Protein AF-A0A1I5C0X3-F1 (afdb_monomer_lite)

Foldseek 3Di:
DQDALVVLQVLLVVLQVQLVVLLVVCVVVPCLQNLVSNVSNLSSLLSNLSSQLRVCVVVVPVVSVLVSVLVNLCVVLACCQQSVLVSVLSPDPDPVVNVVSVVSNVVSNVRSCVPSVCVNPPVPPD

Sequence (126 aa):
MCFSAAASFTVSATLVPLGLYTIARVRRVNPAWLGFAAFPLAFGVQQALEGVVWLGLEGGNDTAVCIASCGFLFFSHLLWLTWVPVAVWMVEPEPARKRVIGIMTAIGCVYGLSVFLPSFLIRDWL

pLDDT: mean 93.92, std 8.51, range [45.0, 98.56]

Organism: NCBI:txid1005928

Structure (mmCIF, N/CA/C/O backbone):
data_AF-A0A1I5C0X3-F1
#
_entry.id   AF-A0A1I5C0X3-F1
#
loop_
_atom_site.group_PDB
_atom_site.id
_atom_site.type_symbol
_atom_site.label_atom_id
_atom_site.label_alt_id
_atom_site.label_comp_id
_atom_site.label_asym_id
_atom_site.label_entity_id
_atom_site.label_seq_id
_atom_site.pdbx_PDB_ins_code
_atom_site.Cartn_x
_atom_site.Cartn_y
_atom_site.Cartn_z
_atom_site.occupancy
_atom_site.B_iso_or_equiv
_atom_site.auth_seq_id
_atom_site.auth_comp_id
_atom_site.auth_asym_id
_atom_site.auth_atom_id
_atom_site.pdbx_PDB_model_num
ATOM 1 N N . MET A 1 1 ? -8.623 -1.874 -12.831 1.00 45.00 1 MET A N 1
ATOM 2 C CA . MET A 1 1 ? -8.952 -1.293 -14.146 1.00 45.00 1 MET A CA 1
ATOM 3 C C . MET A 1 1 ? -7.624 -0.907 -14.755 1.00 45.00 1 MET A C 1
ATOM 5 O O . MET A 1 1 ? -7.007 -0.018 -14.187 1.00 45.00 1 MET A O 1
ATOM 9 N N . CYS A 1 2 ? -7.170 -1.597 -15.799 1.00 69.44 2 CYS A N 1
ATOM 10 C CA . CYS A 1 2 ? -5.913 -1.260 -16.461 1.00 69.44 2 CYS A CA 1
ATOM 11 C C . CYS A 1 2 ? -6.231 -0.711 -17.851 1.00 69.44 2 CYS A C 1
ATOM 13 O O . CYS A 1 2 ? -6.835 -1.428 -18.646 1.00 69.44 2 CYS A O 1
ATOM 15 N N . PHE A 1 3 ? -5.921 0.564 -18.104 1.00 71.12 3 PHE A N 1
ATOM 16 C CA . PHE A 1 3 ? -6.380 1.270 -19.311 1.00 71.12 3 PHE A CA 1
ATOM 17 C C . PHE A 1 3 ? -5.232 1.704 -20.224 1.00 71.12 3 PHE A C 1
ATOM 19 O O . PHE A 1 3 ? -5.204 1.323 -21.387 1.00 71.12 3 PHE A O 1
ATOM 26 N N . SER A 1 4 ? -4.328 2.552 -19.728 1.00 91.75 4 SER A N 1
ATOM 27 C CA . SER A 1 4 ? -3.196 3.101 -20.487 1.00 91.75 4 SER A CA 1
ATOM 28 C C . SER A 1 4 ? -2.219 3.809 -19.549 1.00 91.75 4 SER A C 1
ATOM 30 O O . SER A 1 4 ? -2.624 4.260 -18.473 1.00 91.75 4 SER A O 1
ATOM 32 N N . ALA A 1 5 ? -0.973 4.012 -19.992 1.00 93.38 5 ALA A N 1
ATOM 33 C CA . ALA A 1 5 ? 0.033 4.767 -19.241 1.00 93.38 5 ALA A CA 1
ATOM 34 C C . ALA A 1 5 ? -0.478 6.155 -18.808 1.00 93.38 5 ALA A C 1
ATOM 36 O O . ALA A 1 5 ? -0.371 6.529 -17.639 1.00 93.38 5 ALA A O 1
ATOM 37 N N . ALA A 1 6 ? -1.087 6.906 -19.732 1.00 94.94 6 ALA A N 1
ATOM 38 C CA . ALA A 1 6 ? -1.588 8.255 -19.468 1.00 94.94 6 ALA A CA 1
ATOM 39 C C . ALA A 1 6 ? -2.677 8.274 -18.383 1.00 94.94 6 ALA A C 1
ATOM 41 O O . ALA A 1 6 ? -2.652 9.128 -17.492 1.00 94.94 6 ALA A O 1
ATOM 42 N N . ALA A 1 7 ? -3.608 7.317 -18.423 1.00 94.62 7 ALA A N 1
ATOM 43 C CA . ALA A 1 7 ? -4.646 7.192 -17.407 1.00 94.62 7 ALA A CA 1
ATOM 44 C C . ALA A 1 7 ? -4.041 6.852 -16.036 1.00 94.62 7 ALA A C 1
ATOM 46 O O . ALA A 1 7 ? -4.339 7.534 -15.053 1.00 94.62 7 ALA A O 1
ATOM 47 N N . SER A 1 8 ? -3.139 5.869 -15.975 1.00 95.94 8 SER A N 1
ATOM 48 C CA . SER A 1 8 ? -2.500 5.439 -14.728 1.00 95.94 8 SER A CA 1
ATOM 49 C C . SER A 1 8 ? -1.678 6.562 -14.079 1.00 95.94 8 SER A C 1
ATOM 51 O O . SER A 1 8 ? -1.811 6.826 -12.881 1.00 95.94 8 SER A O 1
ATOM 53 N N . PHE A 1 9 ? -0.896 7.317 -14.860 1.00 97.00 9 PHE A N 1
ATOM 54 C CA . PHE A 1 9 ? -0.150 8.466 -14.334 1.00 97.00 9 PHE A CA 1
ATOM 55 C C . PHE A 1 9 ? -1.051 9.631 -13.919 1.00 97.00 9 PHE A C 1
ATOM 57 O O . PHE A 1 9 ? -0.765 10.271 -12.909 1.00 97.00 9 PHE A O 1
ATOM 64 N N . THR A 1 10 ? -2.157 9.880 -14.625 1.00 97.31 10 THR A N 1
ATOM 65 C CA . THR A 1 10 ? -3.136 10.911 -14.232 1.00 97.31 10 THR A CA 1
ATOM 66 C C . THR A 1 10 ? -3.751 10.591 -12.869 1.00 97.31 10 THR A C 1
ATOM 68 O O . THR A 1 10 ? -3.823 11.450 -11.983 1.00 97.31 10 THR A O 1
ATOM 71 N N . VAL A 1 11 ? -4.149 9.332 -12.669 1.00 96.81 11 VAL A N 1
ATOM 72 C CA . VAL A 1 11 ? -4.701 8.863 -11.395 1.00 96.81 11 VAL A CA 1
ATOM 73 C C . VAL A 1 11 ? -3.645 8.934 -10.292 1.00 96.81 11 VAL A C 1
ATOM 75 O O . VAL A 1 11 ? -3.931 9.463 -9.221 1.00 96.81 11 VAL A O 1
ATOM 78 N N . SER A 1 12 ? -2.414 8.487 -10.553 1.00 97.50 12 SER A N 1
ATOM 79 C CA . SER A 1 12 ? -1.296 8.601 -9.606 1.00 97.50 12 SER A CA 1
ATOM 80 C C . SER A 1 12 ? -1.032 10.053 -9.187 1.00 97.50 12 SER A C 1
ATOM 82 O O . SER A 1 12 ? -1.056 10.368 -7.994 1.00 97.50 12 SER A O 1
ATOM 84 N N . ALA A 1 13 ? -0.880 10.959 -10.158 1.00 98.12 13 ALA A N 1
ATOM 85 C CA . ALA A 1 13 ? -0.624 12.379 -9.924 1.00 98.12 13 ALA A CA 1
ATOM 86 C C . ALA A 1 13 ? -1.732 13.055 -9.105 1.00 98.12 13 ALA A C 1
ATOM 88 O O . ALA A 1 13 ? -1.461 13.993 -8.359 1.00 98.12 13 ALA A O 1
ATOM 89 N N . THR A 1 14 ? -2.967 12.562 -9.203 1.00 98.12 14 THR A N 1
ATOM 90 C CA . THR A 1 14 ? -4.102 13.067 -8.422 1.00 98.12 14 THR A CA 1
ATOM 91 C C . THR A 1 14 ? -4.153 12.451 -7.022 1.00 98.12 14 THR A C 1
ATOM 93 O O . THR A 1 14 ? -4.335 13.151 -6.026 1.00 98.12 14 THR A O 1
ATOM 96 N N . LEU A 1 15 ? -3.993 11.132 -6.914 1.00 98.31 15 LEU A N 1
ATOM 97 C CA . LEU A 1 15 ? -4.240 10.409 -5.670 1.00 98.31 15 LEU A CA 1
ATOM 98 C C . LEU A 1 15 ? -3.081 10.455 -4.680 1.00 98.31 15 LEU A C 1
ATOM 100 O O . LEU A 1 15 ? -3.333 10.453 -3.478 1.00 98.31 15 LEU A O 1
ATOM 104 N N . VAL A 1 16 ? -1.833 10.539 -5.144 1.00 98.56 16 VAL A N 1
ATOM 105 C CA . VAL A 1 16 ? -0.671 10.692 -4.256 1.00 98.56 16 VAL A CA 1
ATOM 106 C C . VAL A 1 16 ? -0.789 11.952 -3.382 1.00 98.56 16 VAL A C 1
ATOM 108 O O . VAL A 1 16 ? -0.760 11.812 -2.155 1.00 98.56 16 VAL A O 1
ATOM 111 N N . PRO A 1 17 ? -0.988 13.173 -3.925 1.00 98.44 17 PRO A N 1
ATOM 112 C CA . PRO A 1 17 ? -1.132 14.365 -3.091 1.00 98.44 17 PRO A CA 1
ATOM 113 C C . PRO A 1 17 ? -2.399 14.336 -2.227 1.00 98.44 17 PRO A C 1
ATOM 115 O O . PRO A 1 17 ? -2.339 14.715 -1.056 1.00 98.44 17 PRO A O 1
ATOM 118 N N . LEU A 1 18 ? -3.528 13.831 -2.742 1.00 98.38 18 LEU A N 1
ATOM 119 C CA . LEU A 1 18 ? -4.750 13.660 -1.944 1.00 98.38 18 LEU A CA 1
ATOM 120 C C . LEU A 1 18 ? -4.549 12.680 -0.780 1.00 98.38 18 LEU A C 1
ATOM 122 O O . LEU A 1 18 ? -5.026 12.918 0.329 1.00 98.38 18 LEU A O 1
ATOM 126 N N . GLY A 1 19 ? -3.811 11.597 -1.002 1.00 98.25 19 GLY A N 1
ATOM 127 C CA . GLY A 1 19 ? -3.449 10.626 0.022 1.00 98.25 19 GLY A CA 1
ATOM 128 C C . GLY A 1 19 ? -2.565 11.236 1.105 1.00 98.25 19 GLY A C 1
ATOM 129 O O . GLY A 1 19 ? -2.854 11.104 2.292 1.00 98.25 19 GLY A O 1
ATOM 130 N N . LEU A 1 20 ? -1.534 11.988 0.715 1.00 98.44 20 LEU A N 1
ATOM 131 C CA . LEU A 1 20 ? -0.695 12.721 1.668 1.00 98.44 20 LEU A CA 1
ATOM 132 C C . LEU A 1 20 ? -1.517 13.720 2.493 1.00 98.44 20 LEU A C 1
ATOM 134 O O . LEU A 1 20 ? -1.372 13.779 3.717 1.00 98.44 20 LEU A O 1
ATOM 138 N N . TYR A 1 21 ? -2.416 14.464 1.845 1.00 98.31 21 TYR A N 1
ATOM 139 C CA . TYR A 1 21 ? -3.299 15.416 2.511 1.00 98.31 21 TYR A CA 1
ATOM 140 C C . TYR A 1 21 ? -4.248 14.736 3.508 1.00 98.31 21 TYR A C 1
ATOM 142 O O . TYR A 1 21 ? -4.327 15.146 4.669 1.00 98.31 21 TYR A O 1
ATOM 150 N N . THR A 1 22 ? -4.946 13.680 3.085 1.00 98.00 22 THR A N 1
ATOM 151 C CA . THR A 1 22 ? -5.902 12.948 3.933 1.00 98.00 22 THR A CA 1
ATOM 152 C C . THR A 1 22 ? -5.207 12.296 5.126 1.00 98.00 22 THR A C 1
ATOM 154 O O . THR A 1 22 ? -5.686 12.441 6.251 1.00 98.00 22 THR A O 1
ATOM 157 N N . ILE A 1 23 ? -4.031 11.688 4.932 1.00 98.38 23 ILE A N 1
ATOM 158 C CA . ILE A 1 23 ? -3.190 11.174 6.022 1.00 98.38 23 ILE A CA 1
ATOM 159 C C . ILE A 1 23 ? -2.813 12.296 6.996 1.00 98.38 23 ILE A C 1
ATOM 161 O O . ILE A 1 23 ? -3.016 12.160 8.205 1.00 98.38 23 ILE A O 1
ATOM 165 N N . ALA A 1 24 ? -2.285 13.418 6.496 1.00 98.06 24 ALA A N 1
ATOM 166 C CA . ALA A 1 24 ? -1.860 14.537 7.336 1.00 98.06 24 ALA A CA 1
ATOM 167 C C . ALA A 1 24 ? -3.022 15.127 8.150 1.00 98.06 24 ALA A C 1
ATOM 169 O O . ALA A 1 24 ? -2.850 15.476 9.322 1.00 98.06 24 ALA A O 1
ATOM 170 N N . ARG A 1 25 ? -4.216 15.206 7.551 1.00 97.69 25 ARG A N 1
ATOM 171 C CA . ARG A 1 25 ? -5.428 15.698 8.210 1.00 97.69 25 ARG A CA 1
ATOM 172 C C . ARG A 1 25 ? -5.916 14.732 9.287 1.00 97.69 25 ARG A C 1
ATOM 174 O O . ARG A 1 25 ? -6.125 15.149 10.425 1.00 97.69 25 ARG A O 1
ATOM 181 N N . VAL A 1 26 ? -6.074 13.455 8.948 1.00 97.62 26 VAL A N 1
ATOM 182 C CA . VAL A 1 26 ? -6.648 12.436 9.840 1.00 97.62 26 VAL A CA 1
ATOM 183 C C . VAL A 1 26 ? -5.750 12.161 11.042 1.00 97.62 26 VAL A C 1
ATOM 185 O O . VAL A 1 26 ? -6.266 12.025 12.149 1.00 97.62 26 VAL A O 1
ATOM 188 N N . ARG A 1 27 ? -4.419 12.204 10.878 1.00 96.25 27 ARG A N 1
ATOM 189 C CA . ARG A 1 27 ? -3.463 12.082 11.996 1.00 96.25 27 ARG A CA 1
ATOM 190 C C . ARG A 1 27 ? -3.704 13.085 13.126 1.00 96.25 27 ARG A C 1
ATOM 192 O O . ARG A 1 27 ? -3.407 12.768 14.270 1.00 96.25 2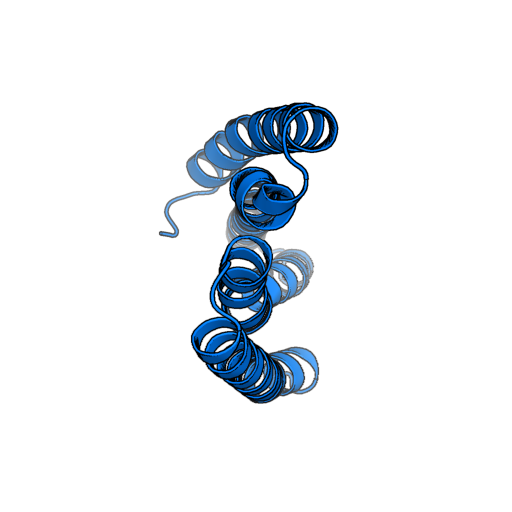7 ARG A O 1
ATOM 199 N N . ARG A 1 28 ? -4.218 14.280 12.816 1.00 95.50 28 ARG A N 1
ATOM 200 C CA . ARG A 1 28 ? -4.495 15.331 13.810 1.00 95.50 28 ARG A CA 1
ATOM 201 C C . ARG A 1 28 ? -5.914 15.276 14.371 1.00 95.50 28 ARG A C 1
ATOM 203 O O . ARG A 1 28 ? -6.133 15.750 15.476 1.00 95.50 28 ARG A O 1
ATOM 210 N N . VAL A 1 29 ? -6.870 14.764 13.595 1.00 95.19 29 VAL A N 1
ATOM 211 C CA . VAL A 1 29 ? -8.302 14.818 13.933 1.00 95.19 29 VAL A CA 1
ATOM 212 C C . VAL A 1 29 ? -8.782 13.519 14.573 1.00 95.19 29 VAL A C 1
ATOM 214 O O . VAL A 1 29 ? -9.423 13.556 15.616 1.00 95.19 29 VAL A O 1
ATOM 217 N N . ASN A 1 30 ? -8.500 12.373 13.951 1.00 95.31 30 ASN A N 1
ATOM 218 C CA . ASN A 1 30 ? -8.919 11.070 14.455 1.00 95.31 30 ASN A CA 1
ATOM 219 C C . ASN A 1 30 ? -8.018 9.954 13.890 1.00 95.31 30 ASN A C 1
ATOM 221 O O . ASN A 1 30 ? -8.304 9.419 12.815 1.00 95.31 30 ASN A O 1
ATOM 225 N N . PRO A 1 31 ? -6.946 9.560 14.598 1.00 94.44 31 PRO A N 1
ATOM 226 C CA . P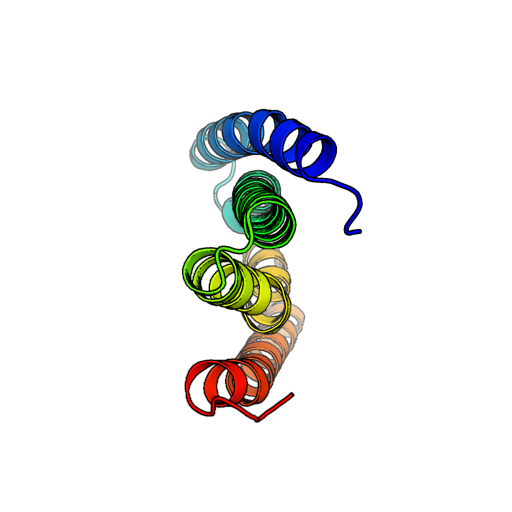RO A 1 31 ? -5.973 8.599 14.085 1.00 94.44 31 PRO A CA 1
ATOM 227 C C . PRO A 1 31 ? -6.540 7.188 13.860 1.00 94.44 31 PRO A C 1
ATOM 229 O O . PRO A 1 31 ? -5.920 6.415 13.132 1.00 94.44 31 PRO A O 1
ATOM 232 N N . ALA A 1 32 ? -7.719 6.846 14.398 1.00 95.88 32 ALA A N 1
ATOM 233 C CA . ALA A 1 32 ? -8.364 5.559 14.119 1.00 95.88 32 ALA A CA 1
ATOM 234 C C . ALA A 1 32 ? -8.671 5.373 12.620 1.00 95.88 32 ALA A C 1
ATOM 236 O O . ALA A 1 32 ? -8.604 4.263 12.105 1.00 95.88 32 ALA A O 1
ATOM 237 N N . TRP A 1 33 ? -8.919 6.466 11.889 1.00 97.69 33 TRP A N 1
ATOM 238 C CA . TRP A 1 33 ? -9.214 6.442 10.450 1.00 97.69 33 TRP A CA 1
ATOM 239 C C . TRP A 1 33 ? -7.967 6.423 9.558 1.00 97.69 33 TRP A C 1
ATOM 241 O O . TRP A 1 33 ? -8.081 6.481 8.332 1.00 97.69 33 TRP A O 1
ATOM 251 N N . LEU A 1 34 ? -6.765 6.348 10.142 1.00 97.50 34 LEU A N 1
ATOM 252 C CA . LEU A 1 34 ? -5.510 6.429 9.395 1.00 97.50 34 LEU A CA 1
ATOM 253 C C . LEU A 1 34 ? -5.380 5.323 8.336 1.00 97.50 34 LEU A C 1
ATOM 255 O O . LEU A 1 34 ? -4.866 5.590 7.251 1.00 97.50 34 LEU A O 1
ATOM 259 N N . GLY A 1 35 ? -5.881 4.116 8.628 1.00 96.94 35 GLY A N 1
ATOM 260 C CA . GLY A 1 35 ? -5.884 2.998 7.684 1.00 96.94 35 GLY A CA 1
ATOM 261 C C . GLY A 1 35 ? -6.603 3.346 6.379 1.00 96.94 35 GLY A C 1
ATOM 262 O O . GLY A 1 35 ? -6.029 3.174 5.307 1.00 96.94 35 GLY A O 1
ATOM 263 N N . PHE A 1 36 ? -7.807 3.922 6.471 1.00 97.81 36 PHE A N 1
ATOM 264 C CA . PHE A 1 36 ? -8.585 4.378 5.313 1.00 97.81 36 PHE A CA 1
ATOM 265 C C . PHE A 1 36 ? -7.991 5.617 4.646 1.00 97.81 36 PHE A C 1
ATOM 267 O O . PHE A 1 36 ? -7.967 5.706 3.421 1.00 97.81 36 PHE A O 1
ATOM 274 N N . ALA A 1 37 ? -7.459 6.556 5.432 1.00 97.69 37 ALA A N 1
ATOM 275 C CA . ALA A 1 37 ? -6.816 7.754 4.896 1.00 97.69 37 ALA A CA 1
ATOM 276 C C . ALA A 1 37 ? -5.612 7.426 3.994 1.00 97.69 37 ALA A C 1
ATOM 278 O O . ALA A 1 37 ? -5.293 8.193 3.094 1.00 97.69 37 ALA A O 1
ATOM 279 N N . ALA A 1 38 ? -4.954 6.281 4.197 1.00 97.94 38 ALA A N 1
ATOM 280 C CA . ALA A 1 38 ? -3.836 5.846 3.366 1.00 97.94 38 ALA A CA 1
ATOM 281 C C . ALA A 1 38 ? -4.245 5.271 1.995 1.00 97.94 38 ALA A C 1
ATOM 283 O O . ALA A 1 38 ? -3.377 5.105 1.137 1.00 97.94 38 ALA A O 1
ATOM 284 N N . PHE A 1 39 ? -5.531 4.984 1.755 1.00 97.75 39 PHE A N 1
ATOM 285 C CA . PHE A 1 39 ? -5.987 4.310 0.530 1.00 97.75 39 PHE A CA 1
ATOM 286 C C . PHE A 1 39 ? -5.654 5.088 -0.749 1.00 97.75 39 PHE A C 1
ATOM 288 O O . PHE A 1 39 ? -5.107 4.471 -1.663 1.00 97.75 39 PHE A O 1
ATOM 295 N N . PRO A 1 40 ? -5.909 6.411 -0.845 1.00 98.06 40 PRO A N 1
ATOM 296 C CA . PRO A 1 40 ? -5.572 7.162 -2.050 1.00 98.06 40 PRO A CA 1
ATOM 297 C C . PRO A 1 40 ? -4.069 7.130 -2.338 1.00 98.06 40 PRO A C 1
ATOM 299 O O . PRO A 1 40 ? -3.671 6.917 -3.476 1.00 98.06 40 PRO A O 1
ATOM 302 N N . LEU A 1 41 ? -3.225 7.253 -1.306 1.00 98.50 41 LEU A N 1
ATOM 303 C CA . LEU A 1 41 ? -1.773 7.194 -1.480 1.00 98.50 41 LEU A CA 1
ATOM 304 C C . LEU A 1 41 ? -1.334 5.821 -2.000 1.00 98.50 41 LEU A C 1
ATOM 306 O O . LEU A 1 41 ? -0.608 5.745 -2.987 1.00 98.50 41 LEU A O 1
ATOM 310 N N . ALA A 1 42 ? -1.797 4.746 -1.356 1.00 97.94 42 ALA A N 1
ATOM 311 C CA . ALA A 1 42 ? -1.476 3.377 -1.749 1.00 97.94 42 ALA A CA 1
ATOM 312 C C . ALA A 1 42 ? -1.929 3.081 -3.187 1.00 97.94 42 ALA A C 1
ATOM 314 O O . ALA A 1 42 ? -1.149 2.575 -3.991 1.00 97.94 42 ALA A O 1
ATOM 315 N N . PHE A 1 43 ? -3.157 3.465 -3.544 1.00 97.25 43 PHE A N 1
ATOM 316 C CA . PHE A 1 43 ? -3.672 3.269 -4.896 1.00 97.25 43 PHE A CA 1
ATOM 317 C C . PHE A 1 43 ? -2.941 4.142 -5.926 1.00 97.25 43 PHE A C 1
ATOM 319 O O . PHE A 1 43 ? -2.650 3.672 -7.020 1.00 97.25 43 PHE A O 1
ATOM 326 N N . GLY A 1 44 ? -2.564 5.375 -5.577 1.00 97.88 44 GLY A N 1
ATOM 327 C CA . GLY A 1 44 ? -1.748 6.238 -6.434 1.00 97.88 44 GLY A CA 1
ATOM 328 C C . GLY A 1 44 ? -0.376 5.631 -6.747 1.00 97.88 44 GLY A C 1
ATOM 329 O O . GLY A 1 44 ? 0.041 5.622 -7.903 1.00 97.88 44 GLY A O 1
ATOM 330 N N . VAL A 1 45 ? 0.291 5.036 -5.751 1.00 98.12 45 VAL A N 1
ATOM 331 C CA . VAL A 1 45 ? 1.552 4.298 -5.956 1.00 98.12 45 VAL A CA 1
ATOM 332 C C . VAL A 1 45 ? 1.339 3.078 -6.852 1.00 98.12 45 VAL A C 1
ATOM 334 O O . VAL A 1 45 ? 2.105 2.874 -7.792 1.00 98.12 45 VAL A O 1
ATOM 337 N N . GLN A 1 46 ? 0.281 2.298 -6.619 1.00 97.25 46 GLN A N 1
ATOM 338 C CA . GLN A 1 46 ? -0.058 1.163 -7.481 1.00 97.25 46 GLN A CA 1
ATOM 339 C C . GLN A 1 46 ? -0.299 1.597 -8.937 1.00 97.25 46 GLN A C 1
ATOM 341 O O . GLN A 1 46 ? 0.147 0.920 -9.860 1.00 97.25 46 GLN A O 1
ATOM 346 N N . GLN A 1 47 ? -0.959 2.736 -9.152 1.00 97.50 47 GLN A N 1
ATOM 347 C CA . GLN A 1 47 ? -1.199 3.293 -10.484 1.00 97.50 47 GLN A CA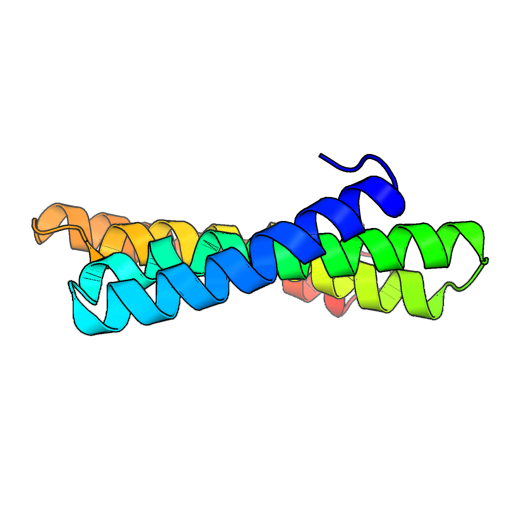 1
ATOM 348 C C . GLN A 1 47 ? 0.086 3.815 -11.139 1.00 97.50 47 GLN A C 1
ATOM 350 O O . GLN A 1 47 ? 0.273 3.639 -12.337 1.00 97.50 47 GLN A O 1
ATOM 355 N N . ALA A 1 48 ? 1.026 4.378 -10.375 1.00 97.62 48 ALA A N 1
ATOM 356 C CA . ALA A 1 48 ? 2.346 4.7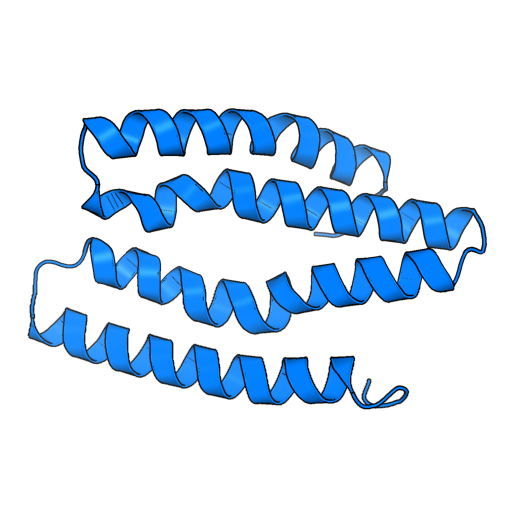14 -10.913 1.00 97.62 48 ALA A CA 1
ATOM 357 C C . ALA A 1 48 ? 3.080 3.467 -11.435 1.00 97.62 48 ALA A C 1
ATOM 359 O O . ALA A 1 48 ? 3.642 3.502 -12.526 1.00 97.62 48 ALA A O 1
ATOM 360 N N . LEU A 1 49 ? 3.040 2.363 -10.679 1.00 97.31 49 LEU A N 1
ATOM 361 C CA . LEU A 1 49 ? 3.636 1.088 -11.088 1.00 97.31 49 LEU A CA 1
ATOM 362 C C . LEU A 1 49 ? 2.983 0.554 -12.365 1.00 97.31 49 LEU A C 1
ATOM 364 O O . LEU A 1 49 ? 3.684 0.177 -13.296 1.00 97.31 49 LEU A O 1
ATOM 368 N N . GLU A 1 50 ? 1.656 0.596 -12.450 1.00 96.44 50 GLU A N 1
ATOM 369 C CA . GLU A 1 50 ? 0.932 0.205 -13.661 1.00 96.44 50 GLU A CA 1
ATOM 370 C C . GLU A 1 50 ? 1.326 1.064 -14.877 1.00 96.44 50 GLU A C 1
ATOM 372 O O . GLU A 1 50 ? 1.570 0.539 -15.960 1.00 96.44 50 GLU A O 1
ATOM 377 N N . GLY A 1 51 ? 1.476 2.380 -14.694 1.00 96.50 51 GLY A N 1
ATOM 378 C CA . GLY A 1 51 ? 1.967 3.278 -15.741 1.00 96.50 51 GLY A CA 1
ATOM 379 C C . GLY A 1 51 ? 3.364 2.899 -16.244 1.00 96.50 51 GLY A C 1
ATOM 380 O O . GLY A 1 51 ? 3.615 2.935 -17.447 1.00 96.50 51 GLY A O 1
ATOM 381 N N . VAL A 1 52 ? 4.259 2.477 -15.344 1.00 96.81 52 VAL A N 1
ATOM 382 C CA . VAL A 1 52 ? 5.595 1.977 -15.714 1.00 96.81 52 VAL A CA 1
ATOM 383 C C . VAL A 1 52 ? 5.514 0.645 -16.462 1.00 96.81 52 VAL A C 1
ATOM 385 O O . VAL A 1 52 ? 6.279 0.453 -17.404 1.00 96.81 52 VAL A O 1
ATOM 388 N N . VAL A 1 53 ? 4.582 -0.247 -16.105 1.00 96.00 53 VAL A N 1
ATOM 389 C CA . VAL A 1 53 ? 4.336 -1.482 -16.871 1.00 96.00 53 VAL A CA 1
ATOM 390 C C . VAL A 1 53 ? 3.957 -1.147 -18.313 1.00 96.00 53 VAL A C 1
ATOM 392 O O . VAL A 1 53 ? 4.572 -1.681 -19.231 1.00 96.00 53 VAL A O 1
ATOM 395 N N . TRP A 1 54 ? 3.019 -0.219 -18.525 1.00 96.19 54 TRP A N 1
ATOM 396 C CA . TRP A 1 54 ? 2.611 0.202 -19.870 1.00 96.19 54 TRP A CA 1
ATOM 397 C C . TRP A 1 54 ? 3.776 0.770 -20.690 1.00 96.19 54 TRP A C 1
ATOM 399 O O . TRP A 1 54 ? 4.004 0.323 -21.811 1.00 96.19 54 TRP A O 1
ATOM 409 N N . LEU A 1 55 ? 4.564 1.684 -20.112 1.00 95.81 55 LEU A N 1
ATOM 410 C CA . LEU A 1 55 ? 5.746 2.238 -20.785 1.00 95.81 55 LEU A CA 1
ATOM 411 C C . LEU A 1 55 ? 6.808 1.171 -21.085 1.00 95.81 55 LEU A C 1
ATOM 413 O O . LEU A 1 55 ? 7.461 1.219 -22.125 1.00 95.81 55 LEU A O 1
ATOM 417 N N . GLY A 1 56 ? 6.994 0.213 -20.175 1.00 95.44 56 GLY A N 1
ATOM 418 C CA . GLY A 1 56 ? 7.919 -0.900 -20.364 1.00 95.44 56 GLY A CA 1
ATOM 419 C C . GLY A 1 56 ? 7.502 -1.805 -21.522 1.00 95.44 56 GLY A C 1
ATOM 420 O O . GLY A 1 56 ? 8.354 -2.180 -22.323 1.00 95.44 56 GLY A O 1
ATOM 421 N N . LEU A 1 57 ? 6.205 -2.101 -21.646 1.00 94.38 57 LEU A N 1
ATOM 422 C CA . LEU A 1 57 ? 5.653 -2.896 -22.746 1.00 94.38 57 LEU A CA 1
ATOM 423 C C . LEU A 1 57 ? 5.788 -2.175 -24.094 1.00 94.38 57 LEU A C 1
ATOM 425 O O . LEU A 1 57 ? 6.216 -2.785 -25.068 1.00 94.38 57 LEU A O 1
ATOM 429 N N . GLU A 1 58 ? 5.473 -0.878 -24.149 1.00 94.06 58 GLU A N 1
ATOM 430 C CA . GLU A 1 58 ? 5.613 -0.066 -25.367 1.00 94.06 58 GLU A CA 1
ATOM 431 C C . GLU A 1 58 ? 7.079 0.086 -25.802 1.00 94.06 58 GLU A C 1
ATOM 433 O O . GLU A 1 58 ? 7.387 0.058 -26.993 1.00 94.06 58 GLU A O 1
ATOM 438 N N . GLY A 1 59 ? 7.992 0.237 -24.839 1.00 93.12 59 GLY A N 1
ATOM 439 C CA . GLY A 1 59 ? 9.422 0.426 -25.082 1.00 93.12 59 GLY A CA 1
ATOM 440 C C . GLY A 1 59 ? 10.243 -0.861 -25.201 1.00 93.12 59 GLY A C 1
ATOM 441 O O . GLY A 1 59 ? 11.456 -0.767 -25.382 1.00 93.12 59 GLY A O 1
ATOM 442 N N . GLY A 1 60 ? 9.632 -2.043 -25.058 1.00 94.12 60 GLY A N 1
ATOM 443 C CA . GLY A 1 60 ? 10.337 -3.333 -25.073 1.00 94.12 60 GLY A CA 1
ATOM 444 C C . GLY A 1 60 ? 11.339 -3.513 -23.922 1.00 94.12 60 GLY A C 1
ATOM 445 O O . GLY A 1 60 ? 12.372 -4.157 -24.090 1.00 94.12 60 GLY A O 1
ATOM 446 N N . ASN A 1 61 ? 11.081 -2.903 -22.762 1.00 95.00 61 ASN A N 1
ATOM 447 C CA . ASN A 1 61 ? 11.938 -2.998 -21.581 1.00 95.00 61 ASN A CA 1
ATOM 448 C C . ASN A 1 61 ? 11.391 -4.029 -20.587 1.00 95.00 61 ASN A C 1
ATOM 450 O O . ASN A 1 61 ? 10.738 -3.685 -19.597 1.00 95.00 61 ASN A O 1
ATOM 454 N N . ASP A 1 62 ? 11.732 -5.295 -20.818 1.00 93.50 62 ASP A N 1
ATOM 455 C CA . ASP A 1 62 ? 11.287 -6.429 -20.000 1.00 93.50 62 ASP A CA 1
ATOM 456 C C . ASP A 1 62 ? 11.686 -6.304 -18.523 1.00 93.50 62 ASP A C 1
ATOM 458 O O . ASP A 1 62 ? 10.976 -6.767 -17.630 1.00 93.50 62 ASP A O 1
ATOM 462 N N . THR A 1 63 ? 12.809 -5.635 -18.236 1.00 93.06 63 THR A N 1
ATOM 463 C CA . THR A 1 63 ? 13.264 -5.425 -16.853 1.00 93.06 63 THR A CA 1
ATOM 464 C C . THR A 1 63 ? 12.327 -4.474 -16.112 1.00 93.06 63 THR A C 1
ATOM 466 O O . THR A 1 63 ? 11.931 -4.754 -14.979 1.00 93.06 63 THR A O 1
ATOM 469 N N . ALA A 1 64 ? 11.934 -3.367 -16.751 1.00 92.88 64 ALA A N 1
ATOM 470 C CA . ALA A 1 64 ? 10.979 -2.421 -16.181 1.00 92.88 64 ALA A CA 1
ATOM 471 C C . ALA A 1 64 ? 9.601 -3.067 -15.986 1.00 92.88 64 ALA A C 1
ATOM 473 O O . ALA A 1 64 ? 9.010 -2.914 -14.917 1.00 92.88 64 ALA A O 1
ATOM 474 N N . VAL A 1 65 ? 9.133 -3.839 -16.975 1.00 94.25 65 VAL A N 1
ATOM 475 C CA . VAL A 1 65 ? 7.876 -4.598 -16.886 1.00 94.25 65 VAL A CA 1
ATOM 476 C C . VAL A 1 65 ? 7.912 -5.561 -15.706 1.00 94.25 65 VAL A C 1
ATOM 478 O O . VAL A 1 65 ? 6.985 -5.553 -14.900 1.00 94.25 65 VAL A O 1
ATOM 481 N N . CYS A 1 66 ? 8.983 -6.342 -15.557 1.00 91.88 66 CYS A N 1
ATOM 482 C CA . CYS A 1 66 ? 9.131 -7.304 -14.468 1.00 91.88 66 CYS A CA 1
ATOM 483 C C . CYS A 1 66 ? 9.085 -6.621 -13.091 1.00 91.88 66 CYS A C 1
ATOM 485 O O . CYS A 1 66 ? 8.249 -6.961 -12.254 1.00 91.88 66 CYS A O 1
ATOM 487 N N . ILE A 1 67 ? 9.915 -5.596 -12.867 1.00 92.38 67 ILE A N 1
ATOM 488 C CA . ILE A 1 67 ? 9.990 -4.902 -11.571 1.00 92.38 67 ILE A CA 1
ATOM 489 C C . ILE A 1 67 ? 8.660 -4.215 -11.234 1.00 92.38 67 ILE A C 1
ATOM 491 O O . ILE A 1 67 ? 8.154 -4.347 -10.115 1.00 92.38 67 ILE A O 1
ATOM 495 N N . ALA A 1 68 ? 8.077 -3.490 -12.191 1.00 94.88 68 ALA A N 1
ATOM 496 C CA . ALA A 1 68 ? 6.838 -2.757 -11.969 1.00 94.88 68 ALA A CA 1
ATOM 497 C C . ALA A 1 68 ? 5.636 -3.696 -11.783 1.00 94.88 68 ALA A C 1
ATOM 499 O O . ALA A 1 68 ? 4.799 -3.442 -10.914 1.00 94.88 68 ALA A O 1
ATOM 500 N N . SER A 1 69 ? 5.591 -4.818 -12.511 1.00 93.50 69 SER A N 1
ATOM 501 C CA . SER A 1 69 ? 4.560 -5.850 -12.344 1.00 93.50 69 SER A CA 1
ATOM 502 C C . SER A 1 69 ? 4.673 -6.541 -10.990 1.00 93.50 69 SER A C 1
ATOM 504 O O . SER A 1 69 ? 3.659 -6.704 -10.321 1.00 93.50 69 SER A O 1
ATOM 506 N N . CYS A 1 70 ? 5.883 -6.864 -10.519 1.00 92.50 70 CYS A N 1
ATOM 507 C CA . CYS A 1 70 ? 6.093 -7.379 -9.161 1.00 92.50 70 CYS A CA 1
ATOM 508 C C . CYS A 1 70 ? 5.549 -6.410 -8.102 1.00 92.50 70 CYS A C 1
ATOM 510 O O . CYS A 1 70 ? 4.839 -6.820 -7.182 1.00 92.50 70 CYS A O 1
ATOM 512 N N . GLY A 1 71 ? 5.824 -5.112 -8.262 1.00 94.62 71 GLY A N 1
ATOM 513 C CA . GLY A 1 71 ? 5.242 -4.077 -7.414 1.00 94.62 71 GLY A CA 1
ATOM 514 C C . GLY A 1 71 ? 3.713 -4.066 -7.486 1.00 94.62 71 GLY A C 1
ATOM 515 O O . GLY A 1 71 ? 3.048 -4.087 -6.458 1.00 94.62 71 GLY A O 1
ATOM 516 N N . PHE A 1 72 ? 3.129 -4.076 -8.683 1.00 94.06 72 PHE A N 1
ATOM 517 C CA . PHE A 1 72 ? 1.676 -4.095 -8.860 1.00 94.06 72 PHE A CA 1
ATOM 518 C C . PHE A 1 72 ? 1.023 -5.337 -8.225 1.00 94.06 72 PHE A C 1
ATOM 520 O O . PHE A 1 72 ? 0.004 -5.226 -7.536 1.00 94.06 72 PHE A O 1
ATOM 527 N N . LEU A 1 73 ? 1.629 -6.515 -8.402 1.00 93.44 73 LEU A N 1
ATOM 528 C CA . LEU A 1 73 ? 1.164 -7.779 -7.834 1.00 93.44 73 LEU A CA 1
ATOM 529 C C . LEU A 1 73 ? 1.231 -7.777 -6.308 1.00 93.44 73 LEU A C 1
ATOM 531 O O . LEU A 1 73 ? 0.316 -8.310 -5.686 1.00 93.44 73 LEU A O 1
ATOM 535 N N . PHE A 1 74 ? 2.231 -7.128 -5.703 1.00 95.50 74 PHE A N 1
ATOM 536 C CA . PHE A 1 74 ? 2.266 -6.916 -4.254 1.00 95.50 74 PHE A CA 1
ATOM 537 C C . PHE A 1 74 ? 1.004 -6.197 -3.769 1.00 95.50 74 PHE A C 1
ATOM 539 O O . PHE A 1 74 ? 0.370 -6.644 -2.812 1.00 95.50 74 PHE A O 1
ATOM 546 N N . PHE A 1 75 ? 0.594 -5.120 -4.446 1.00 96.25 75 PHE A N 1
ATOM 547 C CA . PHE A 1 75 ? -0.633 -4.416 -4.078 1.00 96.25 75 PHE A CA 1
ATOM 548 C C . PHE A 1 75 ? -1.865 -5.312 -4.253 1.00 96.25 75 PHE A C 1
ATOM 550 O O . PHE A 1 75 ? -2.655 -5.463 -3.321 1.00 96.25 75 PHE A O 1
ATOM 557 N N . SER A 1 76 ? -2.003 -5.927 -5.431 1.00 91.31 76 SER A N 1
ATOM 558 C CA . SER A 1 76 ? -3.166 -6.737 -5.809 1.00 91.31 76 SER A CA 1
ATOM 559 C C . SER A 1 76 ? -3.354 -7.979 -4.933 1.00 91.31 76 SER A C 1
ATOM 561 O O . SER A 1 76 ? -4.460 -8.241 -4.468 1.00 91.31 76 SER A O 1
ATOM 563 N N . HIS A 1 77 ? -2.286 -8.747 -4.715 1.00 92.31 77 HIS A N 1
ATOM 564 C CA . HIS A 1 77 ? -2.362 -10.071 -4.101 1.00 92.31 77 HIS A CA 1
ATOM 565 C C . HIS A 1 77 ? -2.054 -10.076 -2.609 1.00 92.31 77 HIS A C 1
ATOM 567 O O . HIS A 1 77 ? -2.487 -10.999 -1.932 1.00 92.31 77 HIS A O 1
ATOM 573 N N . LEU A 1 78 ? -1.347 -9.077 -2.071 1.00 95.38 78 LEU A N 1
ATOM 574 C CA . LEU A 1 78 ? -0.963 -9.075 -0.657 1.00 95.38 78 LEU A CA 1
ATOM 575 C C . LEU A 1 78 ? -1.480 -7.855 0.100 1.00 95.38 78 LEU A C 1
ATOM 577 O O . LEU A 1 78 ? -2.172 -8.007 1.113 1.00 95.38 78 LEU A O 1
ATOM 581 N N . LEU A 1 79 ? -1.147 -6.650 -0.372 1.00 97.12 79 LEU A N 1
ATOM 582 C CA . LEU A 1 79 ? -1.423 -5.432 0.380 1.00 97.12 79 LEU A CA 1
ATOM 583 C C . LEU A 1 79 ? -2.917 -5.279 0.635 1.00 97.12 79 LEU A C 1
ATOM 585 O O . LEU A 1 79 ? -3.294 -5.141 1.788 1.00 97.12 79 LEU A O 1
ATOM 589 N N . TRP A 1 80 ? -3.777 -5.322 -0.386 1.00 96.94 80 TRP A N 1
ATOM 590 C CA . TRP A 1 80 ? -5.204 -5.045 -0.182 1.00 96.94 80 TRP A CA 1
ATOM 591 C C . TRP A 1 80 ? -5.913 -6.113 0.652 1.00 96.94 80 TRP A C 1
ATOM 593 O O . TRP A 1 80 ? -6.742 -5.765 1.494 1.00 96.94 80 TRP A O 1
ATOM 603 N N . LEU A 1 81 ? -5.534 -7.386 0.505 1.00 95.81 81 LEU A N 1
ATOM 604 C CA . LEU A 1 81 ? -6.078 -8.477 1.322 1.00 95.81 81 LEU A CA 1
ATOM 605 C C . LEU A 1 81 ? -5.756 -8.318 2.810 1.00 95.81 81 LEU A C 1
ATOM 607 O O . LEU A 1 81 ? -6.536 -8.745 3.659 1.00 95.81 81 LEU A O 1
ATOM 611 N N . THR A 1 82 ? -4.630 -7.679 3.126 1.00 96.62 82 THR A N 1
ATOM 612 C CA . THR A 1 82 ? -4.199 -7.443 4.508 1.00 96.62 82 THR A CA 1
ATOM 613 C C . THR A 1 82 ? -4.658 -6.076 5.018 1.00 96.62 82 THR A C 1
ATOM 615 O O . THR A 1 82 ? -5.180 -5.949 6.120 1.00 96.62 82 THR A O 1
ATOM 618 N N . TRP A 1 83 ? -4.490 -5.029 4.216 1.00 97.62 83 TRP A N 1
ATOM 619 C CA . TRP A 1 83 ? -4.657 -3.635 4.616 1.00 97.62 83 TRP A CA 1
ATOM 620 C C . TRP A 1 83 ? -6.119 -3.230 4.778 1.00 97.62 83 TRP A C 1
ATOM 622 O O . TRP A 1 83 ? -6.446 -2.483 5.698 1.00 97.62 83 TRP A O 1
ATOM 632 N N . VAL A 1 84 ? -7.015 -3.734 3.922 1.00 97.31 84 VAL A N 1
ATOM 633 C CA . VAL A 1 84 ? -8.451 -3.433 4.022 1.00 97.31 84 VAL A CA 1
ATOM 634 C C . VAL A 1 84 ? -9.028 -3.883 5.368 1.00 97.31 84 VAL A C 1
ATOM 636 O O . VAL A 1 84 ? -9.581 -3.035 6.072 1.00 97.31 84 VAL A O 1
ATOM 639 N N . PRO A 1 85 ? -8.888 -5.154 5.795 1.00 97.38 85 PRO A N 1
ATOM 640 C CA . PRO A 1 85 ? -9.411 -5.562 7.093 1.00 97.38 85 PRO A CA 1
ATOM 641 C C . PRO A 1 85 ? -8.661 -4.901 8.261 1.00 97.38 85 PRO A C 1
ATOM 643 O O . PRO A 1 85 ? -9.305 -4.581 9.257 1.00 97.38 85 PRO A O 1
ATOM 646 N N . VAL A 1 86 ? -7.365 -4.575 8.136 1.00 97.81 86 VAL A N 1
ATOM 647 C CA . VAL A 1 86 ? -6.657 -3.743 9.135 1.00 97.81 86 VAL A CA 1
ATOM 648 C C . VAL A 1 86 ? -7.319 -2.373 9.288 1.00 97.81 86 VAL A C 1
ATOM 650 O O . VAL A 1 86 ? -7.574 -1.940 10.411 1.00 97.81 86 VAL A O 1
ATOM 653 N N . ALA A 1 87 ? -7.645 -1.695 8.188 1.00 97.88 87 ALA A N 1
ATOM 654 C CA . ALA A 1 87 ? -8.297 -0.390 8.238 1.00 97.88 87 ALA A CA 1
ATOM 655 C C . ALA A 1 87 ? -9.670 -0.459 8.927 1.00 97.88 87 ALA A C 1
ATOM 657 O O . ALA A 1 87 ? -9.984 0.400 9.750 1.00 97.88 87 ALA A O 1
ATOM 658 N N . VAL A 1 88 ? -10.451 -1.515 8.664 1.00 98.00 88 VAL A N 1
ATOM 659 C CA . VAL A 1 88 ? -11.726 -1.771 9.360 1.00 98.00 88 VAL A CA 1
ATOM 660 C C . VAL A 1 88 ? -11.489 -2.051 10.851 1.00 98.00 88 VAL A C 1
ATOM 662 O O . VAL A 1 88 ? -12.166 -1.488 11.709 1.00 98.00 88 VAL A O 1
ATOM 665 N N . TRP A 1 89 ? -10.491 -2.871 11.185 1.00 98.00 89 TRP A N 1
ATOM 666 C CA . TRP A 1 89 ? -10.138 -3.223 12.564 1.00 98.00 89 TRP A CA 1
ATOM 667 C C . TRP A 1 89 ? -9.771 -2.003 13.420 1.00 98.00 89 TRP A C 1
ATOM 669 O O . TRP A 1 89 ? -10.083 -1.958 14.615 1.00 98.00 89 TRP A O 1
ATOM 679 N N . MET A 1 90 ? -9.115 -1.003 12.822 1.00 97.19 90 MET A N 1
ATOM 680 C CA . MET A 1 90 ? -8.711 0.228 13.506 1.00 97.19 90 MET A CA 1
ATOM 681 C C . MET A 1 90 ? -9.902 1.082 13.958 1.00 97.19 90 MET A C 1
ATOM 683 O O . MET A 1 90 ? -9.807 1.721 15.006 1.00 97.19 90 MET A O 1
ATOM 687 N N . VAL A 1 91 ? -11.008 1.078 13.206 1.00 97.38 91 VAL A N 1
ATOM 688 C CA . VAL A 1 91 ? -12.200 1.893 13.499 1.00 97.38 91 VAL A CA 1
ATOM 689 C C . VAL A 1 91 ? -13.311 1.128 14.221 1.00 97.38 91 VAL A C 1
ATOM 691 O O . VAL A 1 91 ? -14.195 1.763 14.786 1.00 97.38 91 VAL A O 1
ATOM 694 N N . GLU A 1 92 ? -13.282 -0.209 14.224 1.00 98.06 92 GLU A N 1
ATOM 695 C CA . GLU A 1 92 ? -14.320 -1.028 14.861 1.00 98.06 92 GLU A CA 1
ATOM 696 C C . GLU A 1 92 ? -14.301 -0.883 16.399 1.00 98.06 92 GLU A C 1
ATOM 698 O O . GLU A 1 92 ? -13.276 -1.194 17.029 1.00 98.06 92 GLU A O 1
ATOM 703 N N . PRO A 1 93 ? -15.424 -0.464 17.021 1.00 96.50 93 PRO A N 1
ATOM 704 C CA . PRO A 1 93 ? -15.524 -0.331 18.472 1.00 96.50 93 PRO A CA 1
ATOM 705 C C . PRO A 1 93 ? -15.826 -1.650 19.197 1.00 96.50 93 PRO A C 1
ATOM 707 O O . PRO A 1 93 ? -15.409 -1.809 20.341 1.00 96.50 93 PRO A O 1
ATOM 710 N N . GLU A 1 94 ? -16.542 -2.592 18.573 1.00 98.12 94 GLU A N 1
ATOM 711 C CA . GLU A 1 94 ? -17.033 -3.796 19.253 1.00 98.12 94 GLU A CA 1
ATOM 712 C C . GLU A 1 94 ? -15.949 -4.885 19.348 1.00 98.12 94 GLU A C 1
ATOM 714 O O . GLU A 1 94 ? -15.503 -5.394 18.310 1.00 98.12 94 GLU A O 1
ATOM 719 N N . PRO A 1 95 ? -15.547 -5.322 20.560 1.00 97.25 95 PRO A N 1
ATOM 720 C CA . PRO A 1 95 ? -14.462 -6.288 20.739 1.00 97.25 95 PRO A CA 1
ATOM 721 C C . PRO A 1 95 ? -14.682 -7.622 20.017 1.00 97.25 95 PRO A C 1
ATOM 723 O O . PRO A 1 95 ? -13.737 -8.186 19.457 1.00 97.25 95 PRO A O 1
ATOM 726 N N . ALA A 1 96 ? -15.921 -8.124 19.989 1.00 97.88 96 ALA A N 1
ATOM 727 C CA . ALA A 1 96 ? -16.239 -9.379 19.314 1.00 97.88 96 ALA A CA 1
ATOM 728 C C . ALA A 1 96 ? -16.010 -9.283 17.795 1.00 97.88 96 ALA A C 1
ATOM 730 O O . ALA A 1 96 ? -15.328 -10.131 17.213 1.00 97.88 96 ALA A O 1
ATOM 731 N N . ARG A 1 97 ? -16.504 -8.213 17.155 1.00 97.81 97 ARG A N 1
ATOM 732 C CA . ARG A 1 97 ? -16.287 -7.957 15.720 1.00 97.81 97 ARG A CA 1
ATOM 733 C C . ARG A 1 97 ? -14.816 -7.707 15.419 1.00 97.81 97 ARG A C 1
ATOM 735 O O . ARG A 1 97 ? -14.278 -8.273 14.471 1.00 97.81 97 ARG A O 1
ATOM 742 N N . LYS A 1 98 ? -14.137 -6.945 16.275 1.00 97.38 98 LYS A N 1
ATOM 743 C CA . LYS A 1 98 ? -12.704 -6.663 16.163 1.00 97.38 98 LYS A CA 1
ATOM 744 C C . LYS A 1 98 ? -11.859 -7.940 16.172 1.00 97.38 98 LYS A C 1
ATOM 746 O O . LYS A 1 98 ? -10.916 -8.057 15.391 1.00 97.38 98 LYS A O 1
ATOM 751 N N . ARG A 1 99 ? -12.229 -8.940 16.979 1.00 97.81 99 ARG A N 1
ATOM 752 C CA . ARG A 1 99 ? -11.581 -10.262 16.965 1.00 97.81 99 ARG A CA 1
ATOM 753 C C . ARG A 1 99 ? -11.781 -10.988 15.635 1.00 97.81 99 ARG A C 1
ATOM 755 O O . ARG A 1 99 ? -10.810 -11.500 15.085 1.00 97.81 99 ARG A O 1
ATOM 762 N N . VAL A 1 100 ? -13.005 -11.002 15.103 1.00 98.19 100 VAL A N 1
ATOM 763 C CA . VAL A 1 100 ? -13.307 -11.623 13.800 1.00 98.19 100 VAL A CA 1
ATOM 764 C C . VAL A 1 100 ? -12.516 -10.949 12.678 1.00 98.19 100 VAL A C 1
ATOM 766 O O . VAL A 1 100 ? -11.860 -11.638 11.901 1.00 98.19 100 VAL A O 1
ATOM 769 N N . ILE A 1 101 ? -12.494 -9.615 12.630 1.00 98.06 101 ILE A N 1
ATOM 770 C CA . ILE A 1 101 ? -11.731 -8.858 11.624 1.00 98.06 101 ILE A CA 1
ATOM 771 C C . ILE A 1 101 ? -10.225 -9.134 11.752 1.00 98.06 101 ILE A C 1
ATOM 773 O O . ILE A 1 101 ? -9.538 -9.275 10.742 1.00 98.06 101 ILE A O 1
ATOM 777 N N . GLY A 1 102 ? -9.706 -9.266 12.978 1.00 97.75 102 GLY A N 1
ATOM 778 C CA . GLY A 1 102 ? -8.310 -9.640 13.219 1.00 97.75 102 GLY A CA 1
ATOM 779 C C . GLY A 1 102 ? -7.963 -11.020 12.649 1.00 97.75 102 GLY A C 1
ATOM 780 O O . GLY A 1 102 ? -6.933 -11.180 11.998 1.00 97.75 102 GLY A O 1
ATOM 781 N N . ILE A 1 103 ? -8.853 -12.003 12.812 1.00 98.00 103 ILE A N 1
ATOM 782 C CA . ILE A 1 103 ? -8.690 -13.336 12.210 1.00 98.00 103 ILE A CA 1
ATOM 783 C C . ILE A 1 103 ? -8.752 -13.246 10.680 1.00 98.00 103 ILE A C 1
ATOM 785 O O . ILE A 1 103 ? -7.894 -13.808 10.006 1.00 98.00 103 ILE A O 1
ATOM 789 N N . MET A 1 104 ? -9.712 -12.500 10.124 1.00 96.69 104 MET A N 1
ATOM 790 C CA . MET A 1 104 ? -9.814 -12.295 8.671 1.00 96.69 104 MET A CA 1
ATOM 791 C C . MET A 1 104 ? -8.572 -11.607 8.096 1.00 96.69 104 MET A C 1
ATOM 793 O O . MET A 1 104 ? -8.110 -11.981 7.025 1.00 96.69 104 MET A O 1
ATOM 797 N N . THR A 1 105 ? -7.986 -10.659 8.831 1.00 97.25 105 THR A N 1
ATOM 798 C CA . THR A 1 105 ? -6.711 -10.019 8.475 1.00 97.25 105 THR A CA 1
ATOM 799 C C . THR A 1 105 ? -5.587 -11.044 8.388 1.00 97.25 105 THR A C 1
ATOM 801 O O . THR A 1 105 ? -4.835 -11.053 7.417 1.00 97.25 105 THR A O 1
ATOM 804 N N . ALA A 1 106 ? -5.473 -11.923 9.387 1.00 98.00 106 ALA A N 1
ATOM 805 C CA . ALA A 1 106 ? -4.451 -12.962 9.398 1.00 98.00 106 ALA A CA 1
ATOM 806 C C . ALA A 1 106 ? -4.634 -13.943 8.230 1.00 98.00 106 ALA A C 1
ATOM 808 O O . ALA A 1 106 ? -3.664 -14.253 7.545 1.00 98.00 106 ALA A O 1
ATOM 809 N N . ILE A 1 107 ? -5.872 -14.368 7.954 1.00 97.69 107 ILE A N 1
ATOM 810 C CA . ILE A 1 107 ? -6.191 -15.232 6.808 1.00 97.69 107 ILE A CA 1
ATOM 811 C C . ILE A 1 107 ? -5.836 -14.536 5.491 1.00 97.69 107 ILE A C 1
ATOM 813 O O . ILE A 1 107 ? -5.164 -15.137 4.658 1.00 97.69 107 ILE A O 1
ATOM 817 N N . GLY A 1 108 ? -6.230 -13.272 5.314 1.00 96.75 108 GLY A N 1
ATOM 818 C CA . GLY A 1 108 ? -5.915 -12.484 4.121 1.00 96.75 108 GLY A CA 1
ATOM 819 C C . GLY A 1 108 ? -4.411 -12.302 3.913 1.00 96.75 108 GLY A C 1
ATOM 820 O O . GLY A 1 108 ? -3.932 -12.437 2.791 1.00 96.75 108 GLY A O 1
ATOM 821 N N . CYS A 1 109 ? -3.656 -12.086 4.991 1.00 97.44 109 CYS A N 1
ATOM 822 C CA . CYS A 1 109 ? -2.197 -12.000 4.956 1.00 97.44 109 CYS A CA 1
ATOM 823 C C . CYS A 1 109 ? -1.554 -13.336 4.565 1.00 97.44 109 CYS A C 1
ATOM 825 O O . CYS A 1 109 ? -0.728 -13.378 3.659 1.00 97.44 109 CYS A O 1
ATOM 827 N N . VAL A 1 110 ? -1.962 -14.442 5.196 1.00 97.75 110 VAL A N 1
ATOM 828 C CA . VAL A 1 110 ? -1.439 -15.783 4.886 1.00 97.75 110 VAL A CA 1
ATOM 829 C C . VAL A 1 110 ? -1.762 -16.176 3.446 1.00 97.75 110 VAL A C 1
ATOM 831 O O . VAL A 1 110 ? -0.872 -16.606 2.716 1.00 97.75 110 VAL A O 1
ATOM 834 N N . TYR A 1 111 ? -3.010 -15.988 3.017 1.00 96.06 111 TYR A N 1
ATOM 835 C CA . TYR A 1 111 ? -3.423 -16.268 1.646 1.00 96.06 111 TYR A CA 1
ATOM 836 C C . TYR A 1 111 ? -2.670 -15.380 0.651 1.00 96.06 111 TYR A C 1
ATOM 838 O O . TYR A 1 111 ? -2.101 -15.882 -0.317 1.00 96.06 111 TYR A O 1
ATOM 846 N N . GLY A 1 112 ? -2.573 -14.079 0.925 1.00 95.50 112 GLY A N 1
ATOM 847 C CA . GLY A 1 112 ? -1.837 -13.152 0.075 1.00 95.50 112 GLY A CA 1
ATOM 848 C C . GLY A 1 112 ? -0.356 -13.502 -0.040 1.00 95.50 112 GLY A C 1
ATOM 849 O O . GLY A 1 112 ? 0.191 -13.480 -1.137 1.00 95.50 112 GLY A O 1
ATOM 850 N N . LEU A 1 113 ? 0.290 -13.910 1.056 1.00 95.25 113 LEU A N 1
ATOM 851 C CA . LEU A 1 113 ? 1.678 -14.382 1.043 1.00 95.25 113 LEU A CA 1
ATOM 852 C C . LEU A 1 113 ? 1.827 -15.680 0.251 1.00 95.25 113 LEU A C 1
ATOM 854 O O . LEU A 1 113 ? 2.795 -15.818 -0.493 1.00 95.25 113 LEU A O 1
ATOM 858 N N . SER A 1 114 ? 0.869 -16.603 0.373 1.00 93.88 114 SER A N 1
ATOM 859 C CA . SER A 1 114 ? 0.886 -17.872 -0.362 1.00 93.88 114 SER A CA 1
ATOM 860 C C . SER A 1 114 ? 0.812 -17.694 -1.879 1.00 93.88 114 SER A C 1
ATOM 862 O O . SER A 1 114 ? 1.289 -18.555 -2.605 1.00 93.88 114 SER A O 1
ATOM 864 N N . VAL A 1 115 ? 0.262 -16.570 -2.350 1.00 91.31 115 VAL A N 1
ATOM 865 C CA . VAL A 1 115 ? 0.174 -16.222 -3.774 1.00 91.31 115 VAL A CA 1
ATOM 866 C C . VAL A 1 115 ? 1.334 -15.320 -4.198 1.00 91.31 115 VAL A C 1
ATOM 868 O O . VAL A 1 115 ? 1.991 -15.562 -5.207 1.00 91.31 115 VAL A O 1
ATOM 871 N N . PHE A 1 116 ? 1.634 -14.288 -3.410 1.00 91.75 116 PHE A N 1
ATOM 872 C CA . PHE A 1 116 ? 2.652 -13.304 -3.755 1.00 91.75 116 PHE A CA 1
ATOM 873 C C . PHE A 1 116 ? 4.073 -13.881 -3.708 1.00 91.75 116 PHE A C 1
ATOM 875 O O . PHE A 1 116 ? 4.853 -13.640 -4.629 1.00 91.75 116 PHE A O 1
ATOM 882 N N . LEU A 1 117 ? 4.427 -14.663 -2.679 1.00 90.31 117 LEU A N 1
ATOM 883 C CA . LEU A 1 117 ? 5.792 -15.188 -2.547 1.00 90.31 117 LEU A CA 1
ATOM 884 C C . LEU A 1 117 ? 6.188 -16.094 -3.721 1.00 90.31 117 LEU A C 1
ATOM 886 O O . LEU A 1 117 ? 7.254 -15.856 -4.289 1.00 90.31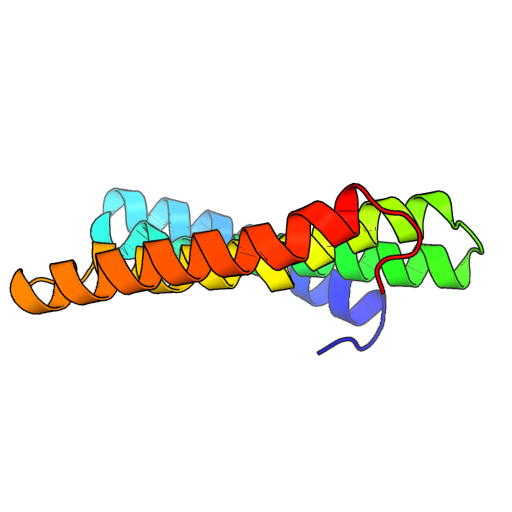 117 LEU A O 1
ATOM 890 N N . PRO A 1 118 ? 5.370 -17.076 -4.149 1.00 88.69 118 PRO A N 1
ATOM 891 C CA . PRO A 1 118 ? 5.689 -17.859 -5.337 1.00 88.69 118 PRO A CA 1
ATOM 892 C C . PRO A 1 118 ? 5.814 -17.009 -6.601 1.00 88.69 118 PRO A C 1
ATOM 894 O O . PRO A 1 118 ? 6.789 -17.178 -7.321 1.00 88.69 118 PRO A O 1
ATOM 897 N N . SER A 1 119 ? 4.914 -16.040 -6.823 1.00 83.38 119 SER A N 1
ATOM 898 C CA . SER A 1 119 ? 4.993 -15.140 -7.988 1.00 83.38 119 SER A CA 1
ATOM 899 C C . SER A 1 119 ? 6.273 -14.296 -8.031 1.00 83.38 119 SER A C 1
ATOM 901 O O . SER A 1 119 ? 6.723 -13.898 -9.100 1.00 83.38 119 SER A O 1
ATOM 903 N N . PHE A 1 120 ? 6.877 -14.031 -6.870 1.00 81.31 120 PHE A N 1
ATOM 904 C CA . PHE A 1 120 ? 8.119 -13.271 -6.756 1.00 81.31 120 PHE A CA 1
ATOM 905 C C . PHE A 1 120 ? 9.373 -14.155 -6.855 1.00 81.31 120 PHE A C 1
ATOM 907 O O . PHE A 1 120 ? 10.401 -13.723 -7.372 1.00 81.31 120 PHE A O 1
ATOM 914 N N . LEU A 1 121 ? 9.310 -15.384 -6.334 1.00 84.94 121 LEU A N 1
ATOM 915 C CA . LEU A 1 121 ? 10.461 -16.286 -6.218 1.00 84.94 121 LEU A CA 1
ATOM 916 C C . LEU A 1 121 ? 10.599 -17.255 -7.398 1.00 84.94 121 LEU A C 1
ATOM 918 O O . LEU A 1 121 ? 11.709 -17.690 -7.702 1.00 84.94 121 LEU A O 1
ATOM 922 N N . ILE A 1 122 ? 9.491 -17.615 -8.043 1.00 83.62 122 ILE A N 1
ATOM 923 C CA . ILE A 1 122 ? 9.433 -18.618 -9.105 1.00 83.62 122 ILE A CA 1
ATOM 924 C C . ILE A 1 122 ? 9.039 -17.910 -10.399 1.00 83.62 122 ILE A C 1
ATOM 926 O O . ILE A 1 122 ? 7.933 -17.395 -10.534 1.00 83.62 122 ILE A O 1
ATOM 930 N N . ARG A 1 123 ? 9.968 -17.905 -11.358 1.00 65.75 123 ARG A N 1
ATOM 931 C CA . ARG A 1 123 ? 9.863 -17.135 -12.606 1.00 65.75 123 ARG A CA 1
ATOM 932 C C . ARG A 1 123 ? 8.726 -17.607 -13.539 1.00 65.75 123 ARG A C 1
ATOM 934 O O . ARG A 1 123 ? 8.301 -16.815 -14.366 1.00 65.75 123 ARG A O 1
ATOM 941 N N . ASP A 1 124 ? 8.203 -18.823 -13.335 1.00 65.94 124 ASP A N 1
ATOM 942 C CA . ASP A 1 124 ? 7.186 -19.479 -14.185 1.00 65.94 124 ASP A CA 1
ATOM 943 C 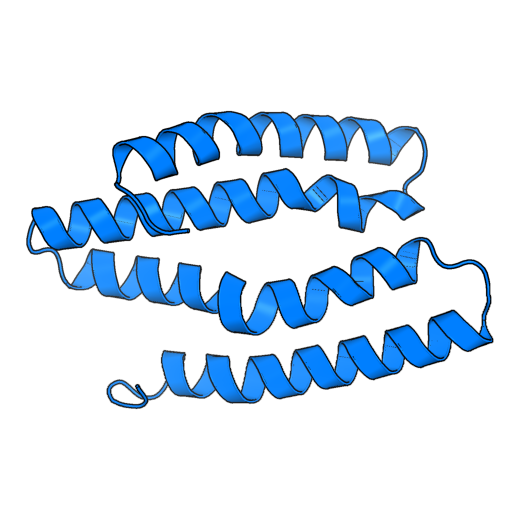C . ASP A 1 124 ? 5.902 -19.870 -13.421 1.00 65.94 124 ASP A C 1
ATOM 945 O O . ASP A 1 124 ? 5.226 -20.841 -13.757 1.00 65.94 124 ASP A O 1
ATOM 949 N N . TRP A 1 125 ? 5.598 -19.193 -12.313 1.00 62.66 125 TRP A N 1
ATOM 950 C CA . TRP A 1 125 ? 4.488 -19.595 -11.441 1.00 62.66 125 TRP A CA 1
ATOM 951 C C . TRP A 1 125 ? 3.093 -19.202 -11.967 1.00 62.66 125 TRP A C 1
ATOM 953 O O . TRP A 1 125 ? 2.100 -19.785 -11.527 1.00 62.66 125 TRP A O 1
ATOM 963 N N . LEU A 1 126 ? 3.019 -18.249 -12.906 1.00 55.41 126 LEU A N 1
ATOM 964 C CA . LEU A 1 126 ? 1.797 -17.761 -13.559 1.00 55.41 126 LEU A CA 1
ATOM 965 C C . LEU A 1 126 ? 2.030 -17.478 -15.043 1.00 55.41 126 LEU A C 1
ATOM 967 O O . LEU A 1 126 ? 3.084 -16.880 -15.354 1.00 55.41 126 LEU A O 1
#

Secondary structure (DSSP, 8-state):
----HHHHHHHHHHHHHHHHHHHHHHHHH-GGGHHHHTHHHHHHHHHHHHHHHHHHHHTT-HHHHHHHHHHHHIIIIIIHHHHHHHHHHHH---HHHHHHHHHHHHHHHHHHHHHHHHHHH-TT--

Radius of gyration: 16.59 Å; chains: 1; bounding box: 30×35×46 Å

InterPro domains:
  IPR046737 Protein of unknown function DUF6629 [PF20334] (1-110)